Protein AF-A0A382LJ81-F1 (afdb_monomer_lite)

Secondary structure (DSSP, 8-state):
----GGGGGGHHHHHH-HHHHHHHHHHHHT---HHHHHHHHHHHHHHHHHHHHHHHHHHHHHHHHHHHHHHHHHHHHHHHHHHHHHHHHHHHHHHH-TT--

Radius of gyration: 18.54 Å; chains: 1; bounding box: 46×44×47 Å

Foldseek 3Di:
DPPDPVCVVCVVVPVCDPVNVVVCVVVVVVDPDPVVVVVVVVVVVVVVVVVVVCVVCVVVVDVVCDPVNVVVVVVVVVVVVVVVVVVVVVVVVCVVCVPVD

Sequence (101 aa):
EKEHIAFMPMTFPLLVGPAAMSSVIIQSHNISDWQVKLIFIGEFIVIGILVGLILNLSKIILSNLGKTGIKFITQTMGLLLGSLAIGLIADALKLLLPGLS

InterPro domains:
  IPR002771 Multiple antibiotic resistance (MarC)-related [PF01914] (2-95)
  IPR002771 Multiple antibiotic resistance (MarC)-related [PTHR33508] (2-98)

Organism: NCBI:txid408172

Structure (mmCIF, N/CA/C/O backbone):
data_AF-A0A382LJ81-F1
#
_entry.id   AF-A0A382LJ81-F1
#
loop_
_atom_site.group_PDB
_atom_site.id
_atom_site.type_symbol
_atom_site.label_atom_id
_atom_site.label_alt_id
_atom_site.label_comp_id
_atom_site.label_asym_id
_atom_site.label_entity_id
_atom_site.label_seq_id
_atom_site.pdbx_PDB_ins_code
_atom_site.Cartn_x
_atom_site.Cartn_y
_atom_site.Cartn_z
_atom_site.occupancy
_atom_site.B_iso_or_equiv
_atom_site.auth_seq_id
_atom_site.auth_comp_id
_atom_site.auth_asym_id
_atom_site.auth_atom_id
_atom_site.pdbx_PDB_model_num
ATOM 1 N N . GLU A 1 1 ? -3.782 27.992 14.555 1.00 45.75 1 GLU A N 1
ATOM 2 C CA . GLU A 1 1 ? -2.716 27.386 13.733 1.00 45.75 1 GLU A CA 1
ATOM 3 C C . GLU A 1 1 ? -3.192 27.239 12.301 1.00 45.75 1 GLU A C 1
ATOM 5 O O . GLU A 1 1 ? -4.299 26.766 12.089 1.00 45.75 1 GLU A O 1
ATOM 10 N N . LYS A 1 2 ? -2.414 27.725 11.331 1.00 44.31 2 LYS A N 1
ATOM 11 C CA . LYS A 1 2 ? -2.708 27.552 9.905 1.00 44.31 2 LYS A CA 1
ATOM 12 C C . LYS A 1 2 ? -2.164 26.185 9.502 1.00 44.31 2 LYS A C 1
ATOM 14 O O . LYS A 1 2 ? -0.954 26.041 9.351 1.00 44.31 2 LYS A O 1
ATOM 19 N N . GLU A 1 3 ? -3.037 25.188 9.414 1.00 50.84 3 GLU A N 1
ATOM 20 C CA . GLU A 1 3 ? -2.650 23.846 8.989 1.00 50.84 3 GLU A CA 1
ATOM 21 C C . GLU A 1 3 ? -2.036 23.891 7.588 1.00 50.84 3 GLU A C 1
ATOM 23 O O . GLU A 1 3 ? -2.572 24.478 6.647 1.00 50.84 3 GLU A O 1
ATOM 28 N N . HIS A 1 4 ? -0.854 23.295 7.487 1.00 49.59 4 HIS A N 1
ATOM 29 C CA . HIS A 1 4 ? -0.058 23.200 6.280 1.00 49.59 4 HIS A CA 1
ATOM 30 C C . HIS A 1 4 ? -0.818 22.427 5.190 1.00 49.59 4 HIS A C 1
ATOM 32 O O . HIS A 1 4 ? -0.810 21.200 5.148 1.00 49.59 4 HIS A O 1
ATOM 38 N N . ILE A 1 5 ? -1.392 23.164 4.238 1.00 56.12 5 ILE A N 1
ATOM 39 C CA . ILE A 1 5 ? -2.087 22.663 3.033 1.00 56.12 5 ILE A CA 1
ATOM 40 C C . ILE A 1 5 ? -1.129 21.865 2.101 1.00 56.12 5 ILE A C 1
ATOM 42 O O . ILE A 1 5 ? -1.544 21.246 1.126 1.00 56.12 5 ILE A O 1
ATOM 46 N N . ALA A 1 6 ? 0.168 21.806 2.421 1.00 55.38 6 ALA A N 1
ATOM 47 C CA . ALA A 1 6 ? 1.202 21.134 1.634 1.00 55.38 6 ALA A CA 1
ATOM 48 C C . ALA A 1 6 ? 1.285 19.600 1.814 1.00 55.38 6 ALA A C 1
ATOM 50 O O . ALA A 1 6 ? 2.003 18.955 1.054 1.00 55.38 6 ALA A O 1
ATOM 51 N N . PHE A 1 7 ? 0.569 18.988 2.768 1.00 53.12 7 PHE A N 1
ATOM 52 C CA . PHE A 1 7 ? 0.603 17.523 2.971 1.00 53.12 7 PHE A CA 1
ATOM 53 C C . PHE A 1 7 ? -0.381 16.727 2.092 1.00 53.12 7 PHE A C 1
ATOM 55 O O . PHE A 1 7 ? -0.311 15.497 2.033 1.00 53.12 7 PHE A O 1
ATOM 62 N N . MET A 1 8 ? -1.272 17.409 1.368 1.00 56.38 8 MET A N 1
ATOM 63 C CA . MET A 1 8 ? -2.330 16.773 0.577 1.00 56.38 8 MET A CA 1
ATOM 64 C C . MET A 1 8 ? -1.876 16.028 -0.702 1.00 56.38 8 MET A C 1
ATOM 66 O O . MET A 1 8 ? -2.500 15.021 -1.030 1.00 56.38 8 MET A O 1
ATOM 70 N N . PRO A 1 9 ? -0.794 16.402 -1.424 1.00 63.72 9 PRO A N 1
ATOM 71 C CA . PRO A 1 9 ? -0.371 15.627 -2.590 1.00 63.72 9 PRO A CA 1
ATOM 72 C C . PRO A 1 9 ? 0.377 14.345 -2.214 1.00 63.72 9 PRO A C 1
ATOM 74 O O . PRO A 1 9 ? 0.463 13.452 -3.043 1.00 63.72 9 PRO A O 1
ATOM 77 N N . MET A 1 10 ? 0.897 14.233 -0.985 1.00 70.38 10 MET A N 1
ATOM 78 C CA . MET A 1 10 ? 1.666 13.072 -0.507 1.00 70.38 10 MET A CA 1
AT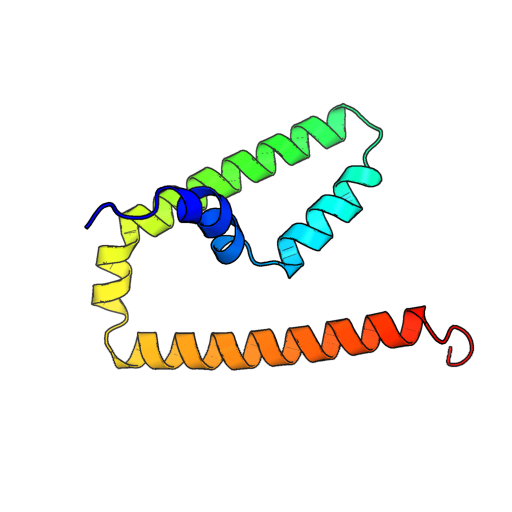OM 79 C C . MET A 1 10 ? 0.800 12.003 0.162 1.00 70.38 10 MET A C 1
ATOM 81 O O . MET A 1 10 ? 1.280 10.918 0.476 1.00 70.38 10 MET A O 1
ATOM 85 N N . THR A 1 11 ? -0.477 12.282 0.406 1.00 72.00 11 THR A N 1
ATOM 86 C CA . THR A 1 11 ? -1.379 11.316 1.042 1.00 72.00 11 THR A CA 1
ATOM 87 C C . THR A 1 11 ? -1.747 10.195 0.072 1.00 72.00 11 THR A C 1
ATOM 89 O O . THR A 1 11 ? -1.796 9.037 0.474 1.00 72.00 11 THR A O 1
ATOM 92 N N . PHE A 1 12 ? -1.915 10.517 -1.216 1.00 70.00 12 PHE A N 1
ATOM 93 C CA . PHE A 1 12 ? -2.169 9.534 -2.275 1.00 70.00 12 PHE A CA 1
ATOM 94 C C . PHE A 1 12 ? -0.943 8.637 -2.556 1.00 70.00 12 PHE A C 1
ATOM 96 O O . PHE A 1 12 ? -1.068 7.424 -2.392 1.00 70.00 12 PHE A O 1
ATOM 103 N N . PRO A 1 13 ? 0.257 9.192 -2.842 1.00 72.31 13 PRO A N 1
ATOM 104 C CA . PRO A 1 13 ? 1.469 8.886 -2.112 1.00 72.31 13 PRO A CA 1
ATOM 105 C C . PRO A 1 13 ? 1.590 7.579 -1.340 1.00 72.31 13 PRO A C 1
ATOM 107 O O . PRO A 1 13 ? 1.904 6.486 -1.811 1.00 72.31 13 PRO A O 1
ATOM 110 N N . LEU A 1 14 ? 1.326 7.801 -0.060 1.00 69.50 14 LEU A N 1
ATOM 111 C CA . LEU A 1 14 ? 1.379 6.864 1.036 1.00 69.50 14 LEU A CA 1
ATOM 112 C C . LEU A 1 14 ? 0.272 5.807 0.961 1.00 69.50 14 LEU A C 1
ATOM 114 O O . LEU A 1 14 ? 0.503 4.688 1.403 1.00 69.50 14 LEU A O 1
ATOM 118 N N . LEU A 1 15 ? -0.898 6.135 0.397 1.00 76.38 15 LEU A N 1
ATOM 119 C CA . LEU A 1 15 ? -2.016 5.199 0.221 1.00 76.38 15 LEU A CA 1
ATOM 120 C C . LEU A 1 15 ? -1.702 4.092 -0.792 1.00 76.38 15 LEU A C 1
ATOM 122 O O . LEU A 1 15 ? -1.985 2.928 -0.529 1.00 76.38 15 LEU A O 1
ATOM 126 N N . VAL A 1 16 ? -1.133 4.457 -1.944 1.00 74.31 16 VAL A N 1
ATOM 127 C CA . VAL A 1 16 ? -0.780 3.511 -3.020 1.00 74.31 16 VAL A CA 1
ATOM 128 C C . VAL A 1 16 ? 0.517 2.762 -2.696 1.00 74.31 16 VAL A C 1
ATOM 130 O O . VAL A 1 16 ? 0.699 1.614 -3.093 1.00 74.31 16 VAL A O 1
ATOM 133 N N . GLY A 1 17 ? 1.402 3.389 -1.924 1.00 77.56 17 GLY A N 1
ATOM 134 C CA . GLY A 1 17 ? 2.682 2.825 -1.528 1.00 77.56 17 GLY A CA 1
ATOM 135 C C . GLY A 1 17 ? 3.775 3.066 -2.583 1.00 77.56 17 GLY A C 1
ATOM 136 O O . GLY A 1 17 ? 3.534 2.971 -3.790 1.00 77.56 17 GLY A O 1
ATOM 137 N N . PRO A 1 18 ? 5.017 3.350 -2.155 1.00 78.81 18 PRO A N 1
ATOM 138 C CA . PRO A 1 18 ? 6.103 3.756 -3.051 1.00 78.81 18 PRO A CA 1
ATOM 139 C C . PRO A 1 18 ? 6.521 2.662 -4.047 1.00 78.81 18 PRO A C 1
AT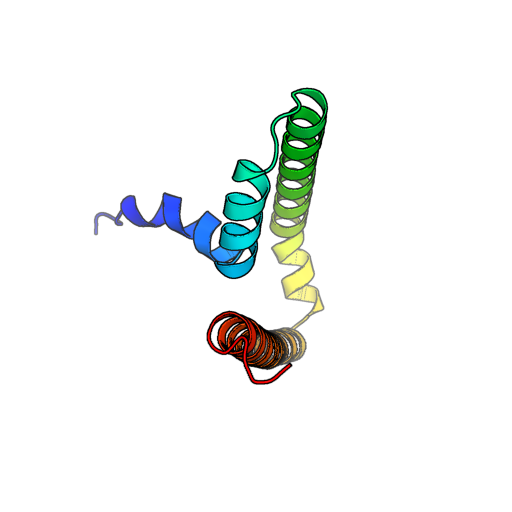OM 141 O O . PRO A 1 18 ? 6.940 2.969 -5.161 1.00 78.81 18 PRO A O 1
ATOM 144 N N . ALA A 1 19 ? 6.371 1.386 -3.677 1.00 79.44 19 ALA A N 1
ATOM 145 C CA . ALA A 1 19 ? 6.695 0.256 -4.548 1.00 79.44 19 ALA A CA 1
ATOM 146 C C . ALA A 1 19 ? 5.739 0.154 -5.749 1.00 79.44 19 ALA A C 1
ATOM 148 O O . ALA A 1 19 ? 6.191 0.025 -6.887 1.00 79.44 19 ALA A O 1
AT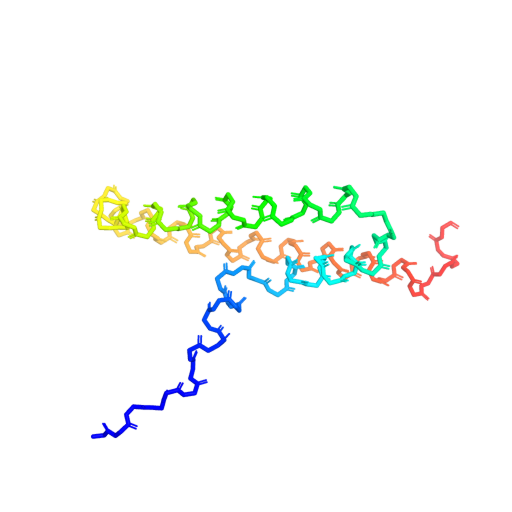OM 149 N N . ALA A 1 20 ? 4.429 0.277 -5.511 1.00 83.31 20 ALA A N 1
ATOM 150 C CA . ALA A 1 20 ? 3.428 0.273 -6.575 1.00 83.31 20 ALA A CA 1
ATOM 151 C C . ALA A 1 20 ? 3.600 1.485 -7.502 1.00 83.31 20 ALA A C 1
ATOM 153 O O . ALA A 1 20 ? 3.558 1.339 -8.722 1.00 83.31 20 ALA A O 1
ATOM 154 N N . MET A 1 21 ? 3.899 2.663 -6.941 1.00 85.19 21 MET A N 1
ATOM 155 C CA . MET A 1 21 ? 4.203 3.851 -7.744 1.00 85.19 21 MET A CA 1
ATOM 156 C C . MET A 1 21 ? 5.407 3.658 -8.664 1.00 85.19 21 MET A C 1
ATOM 158 O O . MET A 1 21 ? 5.320 3.973 -9.849 1.00 85.19 21 MET A O 1
ATOM 162 N N . SER A 1 22 ? 6.511 3.112 -8.147 1.00 84.94 22 SER A N 1
ATOM 163 C CA . SER A 1 22 ? 7.705 2.831 -8.952 1.00 84.94 22 SER A CA 1
ATOM 164 C C . SER A 1 22 ? 7.390 1.890 -10.120 1.00 84.94 22 SER A C 1
ATOM 166 O O . SER A 1 22 ? 7.746 2.171 -11.264 1.00 84.94 22 SER A O 1
ATOM 168 N N . SER A 1 23 ? 6.642 0.814 -9.853 1.00 84.75 23 SER A N 1
ATOM 169 C CA . SER A 1 23 ? 6.256 -0.162 -10.876 1.00 84.75 23 SER A CA 1
ATOM 170 C C . SER A 1 23 ? 5.422 0.467 -11.997 1.00 84.75 23 SER A C 1
ATOM 172 O O . SER A 1 23 ? 5.750 0.296 -13.171 1.00 84.75 23 SER A O 1
ATOM 174 N N . VAL A 1 24 ? 4.418 1.280 -11.650 1.00 86.50 24 VAL A N 1
ATOM 175 C CA . VAL A 1 24 ? 3.598 2.015 -12.628 1.00 86.50 24 VAL A CA 1
ATOM 176 C C . VAL A 1 24 ? 4.450 2.961 -13.473 1.00 86.50 24 VAL A C 1
ATOM 178 O O . VAL A 1 24 ? 4.257 3.030 -14.684 1.00 86.50 24 VAL A O 1
ATOM 181 N N . ILE A 1 25 ? 5.396 3.691 -12.872 1.00 86.00 25 ILE A N 1
ATOM 182 C CA . ILE A 1 25 ? 6.258 4.637 -13.600 1.00 86.00 25 ILE A CA 1
ATOM 183 C C . ILE A 1 25 ? 7.137 3.900 -14.620 1.00 86.00 25 ILE A C 1
ATOM 185 O O . ILE A 1 25 ? 7.213 4.319 -15.777 1.00 86.00 25 ILE A O 1
ATOM 189 N N . ILE A 1 26 ? 7.762 2.791 -14.212 1.00 86.44 26 ILE A N 1
ATOM 190 C CA . ILE A 1 26 ? 8.593 1.960 -15.095 1.00 86.44 26 ILE A CA 1
ATOM 191 C C . ILE A 1 26 ? 7.738 1.368 -16.219 1.00 86.44 26 ILE A C 1
ATOM 193 O O . ILE A 1 26 ? 8.131 1.395 -17.385 1.00 86.44 26 ILE A O 1
ATOM 197 N N . GLN A 1 27 ? 6.551 0.858 -15.894 1.00 82.94 27 GLN A N 1
ATOM 198 C CA . GLN A 1 27 ? 5.675 0.237 -16.881 1.00 82.94 27 GLN A CA 1
ATOM 199 C C . GLN A 1 27 ? 5.101 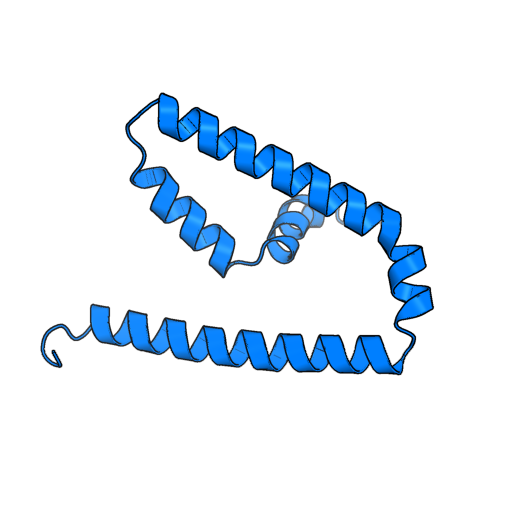1.263 -17.864 1.00 82.94 27 GLN A C 1
ATOM 201 O O . GLN A 1 27 ? 5.072 0.995 -19.060 1.00 82.94 27 GLN A O 1
ATOM 206 N N . SER A 1 28 ? 4.767 2.469 -17.399 1.00 83.56 28 SER A N 1
ATOM 207 C CA . SER A 1 28 ? 4.310 3.590 -18.231 1.00 83.56 28 SER A CA 1
ATOM 208 C C . SER A 1 28 ? 5.316 3.962 -19.327 1.00 83.56 28 SER A C 1
ATOM 210 O O . SER A 1 28 ? 4.919 4.230 -20.459 1.00 83.56 28 SER A O 1
ATOM 212 N N . HIS A 1 29 ? 6.622 3.896 -19.037 1.00 80.06 29 HIS A N 1
ATOM 213 C CA . HIS A 1 29 ? 7.673 4.146 -20.034 1.00 80.06 29 HIS A CA 1
ATOM 214 C C . HIS A 1 29 ? 7.731 3.101 -21.158 1.00 80.06 29 HIS A C 1
ATOM 216 O O . HIS A 1 29 ? 8.221 3.399 -22.243 1.00 80.06 29 HIS A O 1
ATOM 222 N N . ASN A 1 30 ? 7.231 1.889 -20.912 1.00 77.00 30 ASN A N 1
ATOM 223 C CA . ASN A 1 30 ? 7.246 0.792 -21.879 1.00 77.00 30 ASN A CA 1
ATOM 224 C C . ASN A 1 30 ? 5.975 0.740 -22.750 1.00 77.00 30 ASN A C 1
ATOM 226 O O . ASN A 1 30 ? 5.882 -0.092 -23.651 1.00 77.00 30 ASN A O 1
ATOM 230 N N . ILE A 1 31 ? 4.990 1.613 -22.508 1.00 75.94 31 ILE A N 1
ATOM 231 C CA . ILE A 1 31 ? 3.718 1.620 -23.239 1.00 75.94 31 ILE A CA 1
ATOM 232 C C . ILE A 1 31 ? 3.803 2.606 -24.406 1.00 75.94 31 ILE A C 1
ATOM 234 O O . ILE A 1 31 ? 3.666 3.815 -24.231 1.00 75.94 31 ILE A O 1
ATOM 238 N N . SER A 1 32 ? 4.008 2.082 -25.616 1.00 74.19 32 SER A N 1
ATOM 239 C CA . SER A 1 32 ? 4.004 2.882 -26.853 1.00 74.19 32 SER A CA 1
ATOM 240 C C . SER A 1 32 ? 2.653 2.881 -27.580 1.00 74.19 32 SER A C 1
ATOM 242 O O . SER A 1 32 ? 2.391 3.778 -28.377 1.00 74.19 32 SER A O 1
ATOM 244 N N . ASP A 1 33 ? 1.784 1.903 -27.301 1.00 86.56 33 ASP A N 1
ATOM 245 C CA . ASP A 1 33 ? 0.493 1.746 -27.979 1.00 86.56 33 ASP A CA 1
ATOM 246 C C . ASP A 1 33 ? -0.631 2.535 -27.283 1.00 86.56 33 ASP A C 1
ATOM 248 O O . ASP A 1 33 ? -0.817 2.475 -26.061 1.00 86.56 33 ASP A O 1
ATOM 252 N N . TRP A 1 34 ? -1.419 3.267 -28.072 1.00 82.12 34 TRP A N 1
ATOM 253 C CA . TRP A 1 34 ? -2.549 4.061 -27.590 1.00 82.12 34 TRP A CA 1
ATOM 254 C C . TRP A 1 34 ? -3.664 3.198 -26.980 1.00 82.12 34 TRP A C 1
ATOM 256 O O . TRP A 1 34 ? -4.316 3.622 -26.022 1.00 82.12 34 TRP A O 1
ATOM 266 N N . GLN A 1 35 ? -3.867 1.975 -27.482 1.00 84.50 35 GLN A N 1
ATOM 267 C CA . GLN A 1 35 ? -4.886 1.065 -26.949 1.00 84.50 35 GLN A CA 1
ATOM 268 C C . GLN A 1 35 ? -4.552 0.618 -25.522 1.00 84.50 35 GLN A C 1
ATOM 270 O O . GLN A 1 35 ? -5.412 0.635 -24.642 1.00 84.50 35 GLN A O 1
ATOM 275 N N . VAL A 1 36 ? -3.283 0.294 -25.265 1.00 83.81 36 VAL A N 1
ATOM 276 C CA . VAL A 1 36 ? -2.805 -0.121 -23.938 1.00 83.81 36 VAL A CA 1
ATOM 277 C C . VAL A 1 36 ? -2.906 1.032 -22.936 1.00 83.81 36 VAL A C 1
ATOM 279 O O . VAL A 1 36 ? -3.279 0.827 -21.781 1.00 83.81 36 VAL A O 1
ATOM 282 N N . LYS A 1 37 ? -2.675 2.270 -23.385 1.00 84.81 37 LYS A N 1
ATOM 283 C CA . LYS A 1 37 ? -2.826 3.467 -22.549 1.00 84.81 37 LYS A CA 1
ATOM 284 C C . LYS A 1 37 ? -4.264 3.673 -22.055 1.00 84.81 37 LYS A C 1
ATOM 286 O O . LYS A 1 37 ? -4.460 4.052 -20.901 1.00 84.81 37 LYS A O 1
ATOM 291 N N . LEU A 1 38 ? -5.266 3.410 -22.896 1.00 87.31 38 LEU A N 1
ATOM 292 C CA . LEU A 1 38 ? -6.681 3.490 -22.507 1.00 87.31 38 LEU A CA 1
ATOM 293 C C . LEU A 1 38 ? -7.048 2.452 -21.439 1.00 87.31 38 LEU A C 1
ATOM 295 O O . LEU A 1 38 ? -7.768 2.781 -20.497 1.00 87.31 38 LEU A O 1
ATOM 299 N N . ILE A 1 39 ? -6.520 1.231 -21.555 1.00 87.69 39 ILE A N 1
ATOM 300 C CA . ILE A 1 39 ? -6.724 0.166 -20.561 1.00 87.69 39 ILE A CA 1
ATOM 301 C C . ILE A 1 39 ? -6.130 0.580 -19.208 1.00 87.69 39 ILE A C 1
ATOM 303 O O . ILE A 1 39 ? -6.815 0.487 -18.191 1.00 87.69 39 ILE A O 1
ATOM 307 N N . PHE A 1 40 ? -4.911 1.127 -19.208 1.00 86.12 40 PHE A N 1
ATOM 308 C CA . PHE A 1 40 ? -4.253 1.646 -18.003 1.00 86.12 40 PHE A CA 1
ATOM 309 C C . PHE A 1 40 ? -5.078 2.725 -17.296 1.00 86.12 40 PHE A C 1
ATOM 311 O O . PHE A 1 40 ? -5.268 2.686 -16.084 1.00 86.12 40 PHE A O 1
ATOM 318 N N . ILE A 1 41 ? -5.610 3.690 -18.050 1.00 87.69 41 ILE A N 1
ATOM 319 C CA . ILE A 1 41 ? -6.471 4.739 -17.485 1.00 87.69 41 ILE A CA 1
ATOM 320 C C . ILE A 1 41 ? -7.737 4.126 -16.870 1.00 87.69 41 ILE A C 1
ATOM 322 O O . ILE A 1 41 ? -8.145 4.529 -15.780 1.00 87.69 41 ILE A O 1
ATOM 326 N N . GLY A 1 42 ? -8.335 3.135 -17.538 1.00 91.12 42 GLY A N 1
ATOM 327 C CA . GLY A 1 42 ? -9.475 2.386 -17.011 1.00 91.12 42 GLY A CA 1
ATOM 328 C C . GLY A 1 42 ? -9.167 1.709 -15.673 1.00 91.12 42 GLY A C 1
ATOM 329 O O . GLY A 1 42 ? -9.956 1.825 -14.737 1.00 91.12 42 GLY A O 1
ATOM 330 N N . GLU A 1 43 ? -8.001 1.077 -15.547 1.00 89.50 43 GLU A N 1
ATOM 331 C CA . GLU A 1 43 ? -7.547 0.448 -14.302 1.00 89.50 43 GLU A CA 1
ATOM 332 C C . GLU A 1 43 ? -7.455 1.459 -13.149 1.00 89.50 43 GLU A C 1
ATOM 334 O O . GLU A 1 43 ? -8.010 1.225 -12.075 1.00 89.50 43 GLU A O 1
ATOM 339 N N . PHE A 1 44 ? -6.849 2.629 -13.380 1.00 87.50 44 PHE A N 1
ATOM 340 C CA . PHE A 1 44 ? -6.768 3.687 -12.366 1.00 87.50 44 PHE A CA 1
ATOM 341 C C . PHE A 1 44 ? -8.138 4.189 -11.910 1.00 87.50 44 PHE A C 1
ATOM 343 O O . PHE A 1 44 ? -8.331 4.450 -10.720 1.00 87.50 44 PHE A O 1
ATOM 350 N N . ILE A 1 45 ? -9.099 4.305 -12.829 1.00 92.50 45 ILE A N 1
ATOM 351 C CA . ILE A 1 45 ? -10.475 4.688 -12.491 1.00 92.50 45 ILE A CA 1
ATOM 352 C C . ILE A 1 45 ? -11.110 3.625 -11.589 1.00 92.50 45 ILE A C 1
ATOM 354 O O . ILE A 1 45 ? -11.704 3.968 -10.565 1.00 92.50 45 ILE A O 1
ATOM 358 N N . VAL A 1 46 ? -10.950 2.341 -11.922 1.00 93.38 46 VAL A N 1
ATOM 359 C CA . VAL A 1 46 ? -11.470 1.229 -11.113 1.00 93.38 46 VAL A CA 1
ATOM 360 C C . VAL A 1 46 ? -10.846 1.231 -9.718 1.00 93.38 46 VAL A C 1
ATOM 362 O O . VAL A 1 46 ? -11.575 1.152 -8.728 1.00 93.38 46 VAL A O 1
ATOM 365 N N . ILE A 1 47 ? -9.525 1.396 -9.615 1.00 90.25 47 ILE A N 1
ATOM 366 C CA . ILE A 1 47 ? -8.823 1.505 -8.328 1.00 90.25 47 ILE A CA 1
ATOM 367 C C . ILE A 1 47 ? -9.362 2.692 -7.524 1.00 90.25 47 ILE A C 1
ATOM 369 O O . ILE A 1 47 ? -9.672 2.539 -6.344 1.00 90.25 47 ILE A O 1
ATOM 373 N N . GLY A 1 48 ? -9.531 3.860 -8.149 1.00 89.62 48 GLY A N 1
ATOM 374 C CA . GLY A 1 48 ? -10.081 5.049 -7.494 1.00 89.62 48 GLY A CA 1
ATOM 375 C C . GLY A 1 48 ? -11.483 4.818 -6.923 1.00 89.62 48 GLY A C 1
ATOM 376 O O . GLY A 1 48 ? -11.754 5.188 -5.779 1.00 89.62 48 GLY A O 1
ATOM 377 N N . ILE A 1 49 ? -12.356 4.144 -7.678 1.00 94.31 49 ILE A N 1
ATOM 378 C CA . ILE A 1 49 ? -13.703 3.772 -7.223 1.00 94.31 49 ILE A CA 1
ATOM 379 C C . ILE A 1 49 ? -13.629 2.800 -6.040 1.00 94.31 49 ILE A C 1
ATOM 381 O O . ILE A 1 49 ? -14.311 3.009 -5.037 1.00 94.31 49 ILE A O 1
ATOM 385 N N . LEU A 1 50 ? -12.789 1.764 -6.123 1.00 92.88 50 LEU A N 1
ATOM 386 C CA . LEU A 1 50 ? -12.611 0.784 -5.048 1.00 92.88 50 LEU A CA 1
ATOM 387 C C . LEU A 1 50 ? -12.102 1.439 -3.762 1.00 92.88 50 LEU A C 1
ATOM 389 O O . LEU A 1 50 ? -12.658 1.199 -2.691 1.00 92.88 50 LEU A O 1
ATOM 393 N N . VAL A 1 51 ? -11.094 2.309 -3.860 1.00 90.00 51 VAL A N 1
ATOM 394 C CA . VAL A 1 51 ? -10.577 3.068 -2.714 1.00 90.00 51 VAL A CA 1
ATOM 395 C C . VAL A 1 51 ? -11.672 3.955 -2.125 1.00 90.00 51 VAL A C 1
ATOM 397 O O . VAL A 1 51 ? -11.869 3.948 -0.911 1.00 90.00 51 VAL A O 1
ATOM 400 N N . GLY A 1 52 ? -12.436 4.663 -2.961 1.00 90.62 52 GLY A N 1
ATOM 401 C CA . GLY A 1 52 ? -13.568 5.476 -2.513 1.00 90.62 52 GLY A CA 1
ATOM 402 C C . GLY A 1 52 ? -14.635 4.661 -1.772 1.00 90.62 52 GLY A C 1
ATOM 403 O O . GLY A 1 52 ? -15.123 5.084 -0.723 1.00 90.62 52 GLY A O 1
ATOM 404 N N . LEU A 1 53 ? -14.958 3.463 -2.262 1.00 93.69 53 LEU A N 1
ATOM 405 C CA . LEU A 1 53 ? -15.883 2.541 -1.597 1.00 93.69 53 LEU A CA 1
ATOM 406 C C . LEU A 1 53 ? -15.340 2.065 -0.247 1.00 93.69 53 LEU A C 1
ATOM 408 O O . LEU A 1 53 ? -16.056 2.123 0.751 1.00 93.69 53 LEU A O 1
ATOM 412 N N . ILE A 1 54 ? -14.076 1.647 -0.187 1.00 90.94 54 ILE A N 1
ATOM 413 C CA . ILE A 1 54 ? -13.434 1.194 1.055 1.00 90.94 54 ILE A CA 1
ATOM 414 C C . ILE A 1 54 ? -13.406 2.322 2.090 1.00 90.94 54 ILE A C 1
ATOM 416 O O . ILE A 1 54 ? -13.732 2.094 3.255 1.00 90.94 54 ILE A O 1
ATOM 420 N N . LEU A 1 55 ? -13.073 3.546 1.674 1.00 89.50 55 LEU A N 1
ATOM 421 C CA . LEU A 1 55 ? -13.078 4.716 2.552 1.00 89.50 55 LEU A CA 1
ATOM 422 C C . LEU A 1 55 ? -14.483 5.026 3.080 1.00 89.50 55 LEU A C 1
ATOM 424 O O . LEU A 1 55 ? -14.628 5.308 4.268 1.00 89.50 55 LEU A O 1
ATOM 428 N N . ASN A 1 56 ? -15.524 4.900 2.253 1.00 91.44 56 ASN A N 1
ATOM 429 C CA . ASN A 1 56 ? -16.910 5.038 2.711 1.00 91.44 56 ASN A CA 1
ATOM 430 C C . ASN A 1 56 ? -17.302 3.949 3.723 1.00 91.44 56 ASN A C 1
ATOM 432 O O . ASN A 1 56 ? -17.998 4.229 4.701 1.00 91.44 56 ASN A O 1
ATOM 436 N N . LEU A 1 57 ? -16.821 2.719 3.535 1.00 92.19 57 LEU A N 1
ATOM 437 C CA . LEU A 1 57 ? -17.069 1.591 4.437 1.00 92.19 57 LEU A CA 1
ATOM 438 C C . LEU A 1 57 ? -16.133 1.562 5.656 1.00 92.19 57 LEU A C 1
ATOM 440 O O . LEU A 1 57 ? -16.340 0.749 6.557 1.00 92.19 57 LEU A O 1
ATOM 444 N N . SER A 1 58 ? -15.153 2.466 5.733 1.00 89.06 58 SER A N 1
ATOM 445 C CA . SER A 1 58 ? -14.150 2.543 6.802 1.00 89.06 58 SER A CA 1
ATOM 446 C C . SER A 1 58 ? -14.765 2.454 8.198 1.00 89.06 58 SER A C 1
ATOM 448 O O . SER A 1 58 ? -14.311 1.662 9.019 1.00 89.06 58 SER A O 1
ATOM 450 N N . LYS A 1 59 ? -15.857 3.190 8.457 1.00 85.50 59 LYS A N 1
ATOM 451 C CA . LYS A 1 59 ? -16.544 3.174 9.761 1.00 85.50 59 LYS A CA 1
ATOM 452 C C . LYS A 1 59 ? -17.065 1.784 10.139 1.00 85.50 59 LYS A C 1
ATOM 454 O O . LYS A 1 59 ? -16.940 1.384 11.294 1.00 85.50 59 LYS A O 1
ATOM 459 N N . ILE A 1 60 ? -17.616 1.051 9.171 1.00 87.88 60 ILE A N 1
ATOM 460 C CA . ILE A 1 60 ? -18.132 -0.311 9.371 1.00 87.88 60 ILE A CA 1
ATOM 461 C C . ILE A 1 60 ? -16.964 -1.269 9.616 1.00 87.88 60 ILE A C 1
ATOM 463 O O . ILE A 1 60 ? -16.976 -2.020 10.591 1.00 87.88 60 ILE A O 1
ATOM 467 N N . ILE A 1 61 ? -15.920 -1.186 8.787 1.00 87.44 61 ILE A N 1
ATOM 468 C CA . ILE A 1 61 ? -14.711 -2.011 8.901 1.00 87.44 61 ILE A CA 1
ATOM 469 C C . ILE A 1 61 ? -14.065 -1.821 10.282 1.00 87.44 61 ILE A C 1
ATOM 471 O O . ILE A 1 61 ? -13.774 -2.802 10.965 1.00 87.44 61 ILE A O 1
ATOM 475 N N . LEU A 1 62 ? -13.912 -0.575 10.741 1.00 85.94 62 LEU A N 1
ATOM 476 C CA . LEU A 1 62 ? -13.351 -0.267 12.059 1.00 85.94 62 LEU A CA 1
ATOM 477 C C . LEU A 1 62 ? -14.176 -0.875 13.199 1.00 85.94 62 LEU A C 1
ATOM 479 O O . LEU A 1 62 ? -13.603 -1.375 14.168 1.00 85.94 62 LEU A O 1
ATOM 483 N N . SER A 1 63 ? -15.506 -0.848 13.082 1.00 85.38 63 SER A N 1
ATOM 484 C CA . SER A 1 63 ? -16.394 -1.415 14.100 1.00 85.38 63 SER A CA 1
ATOM 485 C C . SER A 1 63 ? -16.335 -2.945 14.151 1.00 85.38 63 SER A C 1
ATOM 487 O O . SER A 1 63 ? -16.356 -3.514 15.241 1.00 85.38 63 SER A O 1
ATOM 489 N N . ASN A 1 64 ? -16.171 -3.607 13.000 1.00 85.94 64 ASN A N 1
ATOM 490 C CA . ASN A 1 64 ? -16.137 -5.067 12.907 1.00 85.94 64 ASN A CA 1
ATOM 491 C C . ASN A 1 64 ? -14.785 -5.664 13.326 1.00 85.94 64 ASN A C 1
ATOM 493 O O . ASN A 1 64 ? -14.745 -6.739 13.917 1.00 85.94 64 ASN A O 1
ATOM 497 N N . LEU A 1 65 ? -13.670 -4.994 13.018 1.00 84.75 65 LEU A N 1
ATOM 498 C CA . LEU A 1 65 ? -12.322 -5.494 13.323 1.00 84.75 65 LEU A CA 1
ATOM 499 C C . LEU A 1 65 ? -11.973 -5.406 14.816 1.00 84.75 65 LEU A C 1
ATOM 501 O O . LEU A 1 65 ? -11.171 -6.198 15.320 1.00 84.75 65 LEU A O 1
ATOM 505 N N . GLY A 1 66 ? -12.540 -4.428 15.527 1.00 87.06 66 GLY A N 1
ATOM 506 C CA . GLY A 1 66 ? -12.200 -4.152 16.919 1.00 87.06 66 GLY A CA 1
ATOM 507 C C . GLY A 1 66 ? -10.704 -3.869 17.140 1.00 87.06 66 GLY A C 1
ATOM 508 O O . GLY A 1 66 ? -9.902 -3.741 16.214 1.00 87.06 66 GLY A O 1
ATOM 509 N N . LYS A 1 67 ? -10.290 -3.773 18.408 1.00 85.75 67 LYS A N 1
ATOM 510 C CA . LYS A 1 67 ? -8.897 -3.435 18.766 1.00 85.75 67 LYS A CA 1
ATOM 511 C C . LYS A 1 67 ? -7.902 -4.548 18.410 1.00 85.75 67 LYS A C 1
ATOM 513 O O . LYS A 1 67 ? -6.781 -4.262 17.994 1.00 85.75 67 LYS A O 1
ATOM 518 N N . THR A 1 68 ? -8.310 -5.809 18.556 1.00 87.75 68 THR A N 1
ATOM 519 C CA . THR A 1 68 ? -7.459 -6.974 18.271 1.00 87.75 68 THR A CA 1
ATOM 520 C C . THR A 1 68 ? -7.227 -7.155 16.773 1.00 87.75 68 THR A C 1
ATOM 522 O O . THR A 1 68 ? -6.087 -7.371 16.369 1.00 87.75 68 THR A O 1
ATOM 525 N N . GLY A 1 69 ? -8.267 -7.004 15.943 1.00 88.81 69 GLY A N 1
ATOM 526 C CA . GLY A 1 69 ? -8.145 -7.121 14.489 1.00 88.81 69 GLY A CA 1
ATOM 527 C C . GLY A 1 69 ? -7.253 -6.033 13.897 1.00 88.81 69 GLY A C 1
ATOM 528 O O . GLY A 1 69 ? -6.366 -6.337 13.106 1.00 88.81 69 GLY A O 1
ATOM 529 N N . ILE A 1 70 ? -7.396 -4.785 14.356 1.00 90.44 70 ILE A N 1
ATOM 530 C CA . ILE A 1 70 ? -6.506 -3.689 13.938 1.00 90.44 70 ILE A CA 1
ATOM 531 C C . ILE A 1 70 ? -5.051 -3.994 14.318 1.00 90.44 70 ILE A C 1
ATOM 533 O O . ILE A 1 70 ? -4.162 -3.865 13.481 1.00 90.44 70 ILE A O 1
ATOM 537 N N . LYS A 1 71 ? -4.795 -4.453 15.553 1.00 91.00 71 LYS A N 1
ATOM 538 C CA . LYS A 1 71 ? -3.437 -4.806 15.996 1.00 91.00 71 LYS A CA 1
ATOM 539 C C . LYS A 1 71 ? -2.830 -5.924 15.144 1.00 91.00 71 LYS A C 1
ATOM 541 O O . LYS A 1 71 ? -1.658 -5.836 14.783 1.00 91.00 71 LYS A O 1
ATOM 546 N N . PHE A 1 72 ? -3.624 -6.939 14.806 1.00 93.88 72 PHE A N 1
ATOM 547 C CA . PHE A 1 72 ? -3.198 -8.022 13.925 1.00 93.88 72 PHE A CA 1
ATOM 548 C C . PHE A 1 72 ? -2.816 -7.492 12.539 1.00 93.88 72 PHE A C 1
ATOM 550 O O . PHE A 1 72 ? -1.700 -7.746 12.091 1.00 93.88 72 PHE A O 1
ATOM 557 N N . ILE A 1 73 ? -3.686 -6.697 11.905 1.00 92.38 73 ILE A N 1
ATOM 558 C CA . ILE A 1 73 ? -3.456 -6.142 10.562 1.00 92.38 73 ILE A CA 1
ATOM 559 C C . ILE A 1 73 ? -2.205 -5.271 10.528 1.00 92.38 73 ILE A C 1
ATOM 561 O O . ILE A 1 73 ? -1.371 -5.450 9.646 1.00 92.38 73 ILE A O 1
ATOM 565 N N . THR A 1 74 ? -2.019 -4.377 11.502 1.00 90.81 74 THR A N 1
ATOM 566 C CA . THR A 1 74 ? -0.820 -3.529 11.561 1.00 90.81 74 THR A CA 1
ATOM 567 C C . THR A 1 74 ? 0.454 -4.366 11.681 1.00 90.81 74 THR A C 1
ATOM 569 O O . THR A 1 74 ? 1.460 -4.069 11.036 1.00 90.81 74 THR A O 1
ATOM 572 N N . GLN A 1 75 ? 0.418 -5.451 12.459 1.00 94.25 75 GLN A N 1
ATOM 573 C CA . GLN A 1 75 ? 1.553 -6.361 12.579 1.00 94.25 75 GLN A CA 1
ATOM 574 C C . GLN A 1 75 ? 1.813 -7.120 11.273 1.00 94.25 75 GLN A C 1
ATOM 576 O O . GLN A 1 75 ? 2.964 -7.241 10.853 1.00 94.25 75 GLN A O 1
ATOM 581 N N . THR A 1 76 ? 0.761 -7.601 10.606 1.00 94.19 76 THR A N 1
ATOM 582 C CA . THR A 1 76 ? 0.922 -8.318 9.336 1.00 94.19 76 THR A CA 1
ATOM 583 C C . THR A 1 76 ? 1.403 -7.385 8.231 1.00 94.19 76 THR A C 1
ATOM 585 O O . THR A 1 76 ? 2.275 -7.785 7.470 1.00 94.19 76 THR A O 1
ATOM 588 N N . MET A 1 77 ? 0.929 -6.133 8.177 1.00 92.00 77 MET A N 1
ATOM 589 C CA . MET A 1 77 ? 1.460 -5.114 7.262 1.00 92.00 77 MET A CA 1
ATOM 590 C C . MET A 1 77 ? 2.973 -4.966 7.431 1.00 92.00 77 MET A C 1
ATOM 592 O O . MET A 1 77 ? 3.692 -5.004 6.439 1.00 92.00 77 MET A O 1
ATOM 596 N N . GLY A 1 78 ? 3.474 -4.878 8.668 1.00 90.44 78 GLY A N 1
ATOM 597 C CA . GLY A 1 78 ? 4.915 -4.809 8.931 1.00 90.44 78 GLY A CA 1
ATOM 598 C C . GLY A 1 78 ? 5.685 -6.041 8.440 1.00 90.44 78 GLY A C 1
ATOM 599 O O . GLY A 1 78 ? 6.723 -5.901 7.796 1.00 90.44 78 GLY A O 1
ATOM 600 N N . LEU A 1 79 ? 5.160 -7.246 8.685 1.00 95.50 79 LEU A N 1
ATOM 601 C CA . LEU A 1 79 ? 5.778 -8.498 8.228 1.00 95.50 79 LEU A CA 1
ATOM 602 C C . LEU A 1 79 ? 5.783 -8.621 6.694 1.00 95.50 79 LEU A C 1
ATOM 604 O O . LEU A 1 79 ? 6.803 -8.991 6.113 1.00 95.50 79 LEU A O 1
ATOM 608 N N . LEU A 1 80 ? 4.676 -8.269 6.034 1.00 92.25 80 LEU A N 1
ATOM 609 C CA . LEU A 1 80 ? 4.548 -8.279 4.574 1.00 92.25 80 LEU A CA 1
ATOM 610 C C . LEU A 1 80 ? 5.496 -7.267 3.926 1.00 92.25 80 LEU A C 1
ATOM 612 O O . LEU A 1 80 ? 6.219 -7.615 2.996 1.00 92.25 80 LEU A O 1
ATOM 616 N N . LEU A 1 81 ? 5.542 -6.038 4.449 1.00 91.00 81 LEU A N 1
ATOM 617 C CA . LEU A 1 81 ? 6.465 -5.003 3.979 1.00 91.00 81 LEU A CA 1
ATOM 618 C C . LEU A 1 81 ? 7.926 -5.428 4.164 1.00 91.00 81 LEU A C 1
ATOM 620 O O . LEU A 1 81 ? 8.731 -5.220 3.261 1.00 91.00 81 LEU A O 1
ATOM 624 N N . GLY A 1 82 ? 8.262 -6.069 5.287 1.00 93.69 82 GLY A N 1
ATOM 625 C CA . GLY A 1 82 ? 9.596 -6.625 5.522 1.00 93.69 82 GLY A CA 1
ATOM 626 C C . GLY A 1 82 ? 9.971 -7.702 4.501 1.00 93.69 82 GLY A C 1
ATOM 627 O O . GLY A 1 82 ? 11.048 -7.644 3.910 1.00 93.69 82 GLY A O 1
ATOM 628 N N . SER A 1 83 ? 9.065 -8.645 4.228 1.00 94.31 83 SER A N 1
ATOM 629 C CA . SER A 1 83 ? 9.282 -9.670 3.198 1.00 94.31 83 SER A CA 1
ATOM 630 C C . SER A 1 83 ? 9.448 -9.062 1.804 1.00 94.31 83 SER A C 1
ATOM 632 O O . SER A 1 83 ? 10.326 -9.487 1.054 1.00 94.31 83 SER A O 1
ATOM 634 N N . LEU A 1 84 ? 8.630 -8.065 1.454 1.00 91.50 84 LEU A N 1
ATOM 635 C CA . LEU A 1 84 ? 8.733 -7.354 0.179 1.00 91.50 84 LEU A CA 1
ATOM 636 C C . LEU A 1 84 ? 10.068 -6.615 0.060 1.00 91.50 84 LEU A C 1
ATOM 638 O O . LEU A 1 84 ? 10.703 -6.677 -0.988 1.00 91.50 84 LEU A O 1
ATOM 642 N N . ALA A 1 85 ? 10.528 -5.964 1.130 1.00 90.88 85 ALA A N 1
ATOM 643 C CA . ALA A 1 85 ? 11.812 -5.272 1.146 1.00 90.88 85 ALA A CA 1
ATOM 644 C C . ALA A 1 85 ? 12.981 -6.232 0.880 1.00 90.88 85 ALA A C 1
ATOM 646 O O . ALA A 1 85 ? 13.841 -5.931 0.054 1.00 90.88 85 ALA A O 1
ATOM 647 N N . ILE A 1 86 ? 12.989 -7.405 1.522 1.00 95.06 86 ILE A N 1
ATOM 648 C CA . ILE A 1 86 ? 14.019 -8.429 1.292 1.00 95.06 86 ILE A CA 1
ATOM 649 C C . ILE A 1 86 ? 13.983 -8.917 -0.165 1.00 95.06 86 ILE A C 1
ATOM 651 O O . ILE A 1 86 ? 15.038 -9.028 -0.788 1.00 95.06 86 ILE A O 1
ATOM 655 N N . GLY A 1 87 ? 12.792 -9.150 -0.729 1.00 91.31 87 GLY A N 1
ATOM 656 C CA . GLY A 1 87 ? 12.630 -9.525 -2.139 1.00 91.31 87 GLY A CA 1
ATOM 657 C C . GLY A 1 87 ? 13.182 -8.469 -3.102 1.00 91.31 87 GLY A C 1
ATOM 658 O O . GLY A 1 87 ? 13.984 -8.793 -3.974 1.00 91.31 87 GLY A O 1
ATOM 659 N N . LEU A 1 88 ? 12.840 -7.194 -2.885 1.00 89.81 88 LEU A N 1
ATOM 660 C CA . LEU A 1 88 ? 13.337 -6.077 -3.696 1.00 89.81 88 LEU A CA 1
ATOM 661 C C . LEU A 1 88 ? 14.862 -5.936 -3.625 1.00 89.81 88 LEU A C 1
ATOM 663 O O . LEU A 1 88 ? 15.499 -5.696 -4.648 1.00 89.81 88 LEU A O 1
ATOM 667 N N . ILE A 1 89 ? 15.460 -6.102 -2.440 1.00 92.06 89 ILE A N 1
ATOM 668 C CA . ILE A 1 89 ? 16.921 -6.069 -2.274 1.00 92.06 89 ILE A CA 1
ATOM 669 C C . ILE A 1 89 ? 17.571 -7.235 -3.024 1.00 92.06 89 ILE A C 1
ATOM 671 O O . ILE A 1 89 ? 18.576 -7.035 -3.702 1.00 92.06 89 ILE A O 1
ATOM 675 N N . ALA A 1 90 ? 17.004 -8.439 -2.932 1.00 92.62 90 ALA A N 1
ATOM 676 C CA . ALA A 1 90 ? 17.525 -9.607 -3.633 1.00 92.62 90 ALA A CA 1
ATOM 677 C C . ALA A 1 90 ? 17.477 -9.433 -5.160 1.00 92.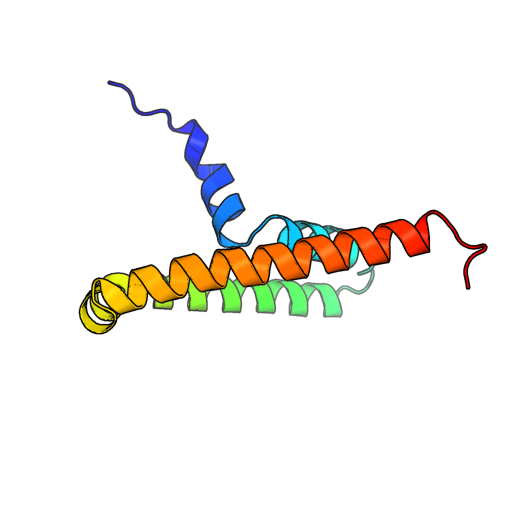62 90 ALA A C 1
ATOM 679 O O . ALA A 1 90 ? 18.460 -9.735 -5.838 1.00 92.62 90 ALA A O 1
ATOM 680 N N . ASP A 1 91 ? 16.378 -8.908 -5.703 1.00 89.31 91 ASP A N 1
ATOM 681 C CA . ASP A 1 91 ? 16.251 -8.650 -7.141 1.00 89.31 91 ASP A CA 1
ATOM 682 C C . ASP A 1 91 ? 17.173 -7.517 -7.611 1.00 89.31 91 ASP A C 1
ATOM 684 O O . ASP A 1 91 ? 17.829 -7.646 -8.646 1.00 89.31 91 ASP A O 1
ATOM 688 N N . ALA A 1 92 ? 17.316 -6.449 -6.821 1.00 87.75 92 ALA A N 1
ATOM 689 C CA . ALA A 1 92 ? 18.272 -5.381 -7.105 1.00 87.75 92 ALA A CA 1
ATOM 690 C C . ALA A 1 92 ? 19.725 -5.890 -7.100 1.00 87.75 92 ALA A C 1
ATOM 692 O O . ALA A 1 92 ? 20.520 -5.502 -7.956 1.00 87.75 92 ALA A O 1
ATOM 693 N N . LEU A 1 93 ? 20.074 -6.787 -6.171 1.00 91.50 93 LEU A N 1
ATOM 694 C CA . LEU A 1 93 ? 21.412 -7.370 -6.084 1.00 91.50 93 LEU A CA 1
ATOM 695 C C . LEU A 1 93 ? 21.727 -8.272 -7.287 1.00 91.50 93 LEU A C 1
ATOM 697 O O . LEU A 1 93 ? 22.828 -8.185 -7.827 1.00 91.50 93 LEU A O 1
ATOM 701 N N . LYS A 1 94 ? 20.762 -9.084 -7.748 1.00 87.88 94 LYS A N 1
ATOM 702 C CA . LYS A 1 94 ? 20.897 -9.884 -8.982 1.00 87.88 94 LYS A CA 1
ATOM 703 C C . LYS A 1 94 ? 21.125 -9.006 -10.209 1.00 87.88 94 LYS A C 1
ATOM 705 O O . LYS A 1 94 ? 21.942 -9.344 -11.057 1.00 87.88 94 LYS A O 1
ATOM 710 N N . LEU A 1 95 ? 20.421 -7.876 -10.293 1.00 87.50 95 LEU A N 1
ATOM 711 C CA . LEU A 1 95 ? 20.583 -6.920 -11.386 1.00 87.50 95 LEU A CA 1
ATOM 712 C C . LEU A 1 95 ? 21.977 -6.263 -11.373 1.00 87.50 95 LEU A C 1
ATOM 714 O O . LEU A 1 95 ? 22.542 -6.006 -12.433 1.00 87.50 95 LEU A O 1
ATOM 718 N N . LEU A 1 96 ? 22.534 -6.000 -10.185 1.00 85.94 96 LEU A N 1
ATOM 719 C CA . LEU A 1 96 ? 23.835 -5.341 -10.015 1.00 85.94 96 LEU A CA 1
ATOM 720 C C . LEU A 1 96 ? 25.033 -6.290 -10.219 1.00 85.94 96 LEU A C 1
ATOM 722 O O . LEU A 1 96 ? 26.100 -5.843 -10.636 1.00 85.94 96 LEU A O 1
ATOM 726 N N . LEU A 1 97 ? 24.874 -7.586 -9.929 1.00 85.44 97 LEU A N 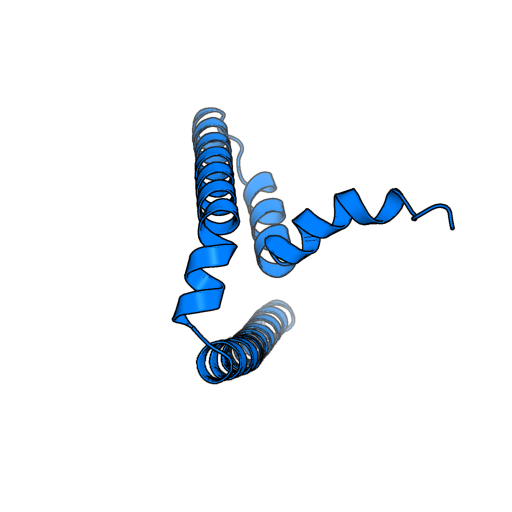1
ATOM 727 C CA . LEU A 1 97 ? 25.912 -8.620 -10.052 1.00 85.44 97 LEU A CA 1
ATOM 728 C C . LEU A 1 97 ? 25.523 -9.672 -11.111 1.00 85.44 97 LEU A C 1
ATOM 730 O O . LEU A 1 97 ? 25.220 -10.814 -10.760 1.00 85.44 97 LEU A O 1
ATOM 734 N N . PRO A 1 98 ? 25.602 -9.342 -12.415 1.00 69.12 98 PRO A N 1
ATOM 735 C CA . PRO A 1 98 ? 25.256 -10.259 -13.508 1.00 69.12 98 PRO A CA 1
ATOM 736 C C . PRO A 1 98 ? 26.201 -11.474 -13.648 1.00 69.12 98 PRO A C 1
ATOM 738 O O . PRO A 1 98 ? 26.028 -12.272 -14.561 1.00 69.12 98 PRO A O 1
ATOM 741 N N . GLY A 1 99 ? 27.199 -11.622 -12.765 1.00 65.50 99 GLY A N 1
ATOM 742 C CA . GLY A 1 99 ? 28.147 -12.744 -12.723 1.00 65.50 99 GLY A CA 1
ATOM 743 C C . GLY A 1 99 ? 27.843 -13.831 -11.680 1.00 65.50 99 GLY A C 1
ATOM 744 O O . GLY A 1 99 ? 28.684 -14.700 -11.476 1.00 65.50 99 GLY A O 1
ATOM 745 N N . LEU A 1 100 ? 26.693 -13.776 -10.994 1.00 56.72 100 LEU A N 1
ATOM 746 C CA . LEU A 1 100 ? 26.234 -14.806 -10.043 1.00 56.72 100 LEU A CA 1
ATOM 747 C C . LEU A 1 100 ? 25.009 -15.593 -10.564 1.00 56.72 100 LEU A C 1
ATOM 749 O O . LEU A 1 100 ? 24.268 -16.178 -9.772 1.00 56.72 100 LEU A O 1
ATOM 753 N N . SER A 1 101 ? 24.786 -15.566 -11.883 1.00 53.16 101 SER A N 1
ATOM 754 C CA . SER A 1 101 ? 23.817 -16.403 -12.604 1.00 53.16 101 SER A CA 1
ATOM 755 C C . SER A 1 101 ? 24.513 -17.530 -13.347 1.00 53.16 101 SER A C 1
ATOM 757 O O . SER A 1 101 ? 25.642 -17.307 -13.832 1.00 53.16 101 SER A O 1
#

pLDDT: mean 82.74, std 12.27, range [44.31, 95.5]